Protein AF-A0A368UY51-F1 (afdb_monomer_lite)

Secondary structure (DSSP, 8-state):
----HHHHHHHHHHHHHHHHHHHHHH-TTS-HHHHHHHHHHHHHHH-HHHHHHHHH-TTTHHHHHHHHHH--B-HHHHHHHHHHHHHHHHHHHHTT--HHHHHHHHHHHHHHHHHHHHS-B-

Sequence (122 aa):
MGAQPGKTGFRILAYMSVGLAAAGVVLPLLPTTPFVILAAFFASKSSPAFARWLEEHPIFGPAIEEWRARRAIPRKAKLLAFAMMGLSWSMLVWLGSPVLVLAVSGLFLLGVAGYMLSRPSY

pLDDT: mean 86.95, std 9.66, range [44.06, 96.69]

Radius of gyration: 18.52 Å; chains: 1; bounding box: 47×33×44 Å

Organism: Marinobacter nauticus (NCBI:txid2743)

InterPro domains:
  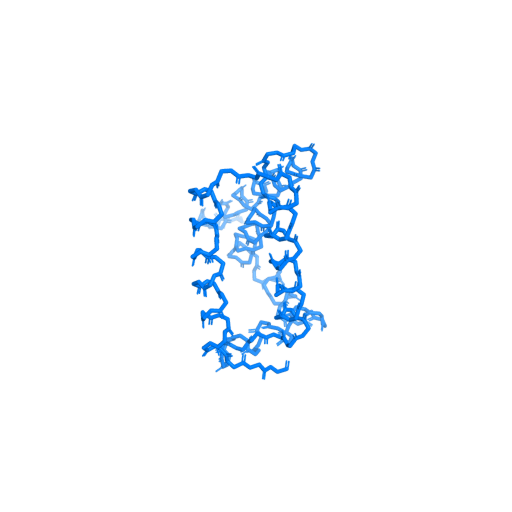IPR007401 Protein of unknown function DUF454 [PF04304] (10-120)
  IPR007401 Protein of unknown function DUF454 [PIRSF016789] (11-121)
  IPR007401 Protein of unknown function DUF454 [PTHR35813] (8-120)

Foldseek 3Di:
DDDPPVLVVLQVLLVVLVVLLVVCVVDVPRDNVVSPVSSLVSCVSNDVVSVVCQCPPPVRVVVVVCCVPFVADEPVRLVVLVVVLCVVLVVCVVVVHDPVVSVVSVVVSVVVNVVNVVGHYD

Structure (mmCIF, N/CA/C/O backbone):
data_AF-A0A368UY51-F1
#
_entry.id   AF-A0A368UY51-F1
#
loop_
_atom_site.group_PDB
_atom_site.id
_atom_site.type_symbol
_atom_site.label_atom_id
_atom_site.label_alt_id
_atom_site.label_comp_id
_atom_site.label_asym_id
_atom_site.label_entity_id
_atom_site.label_seq_id
_atom_site.pdbx_PDB_ins_code
_atom_site.Cartn_x
_atom_site.Cartn_y
_atom_site.Cartn_z
_atom_site.occupancy
_atom_site.B_iso_or_equiv
_atom_site.auth_seq_id
_atom_site.auth_comp_id
_atom_site.auth_asym_id
_atom_site.auth_atom_id
_atom_site.pdbx_PDB_model_num
ATOM 1 N N . MET A 1 1 ? -32.580 16.049 19.769 1.00 44.06 1 MET A N 1
ATOM 2 C CA . MET A 1 1 ? -31.519 15.075 19.414 1.00 44.06 1 MET A CA 1
ATOM 3 C C . MET A 1 1 ? -30.408 15.807 18.669 1.00 44.06 1 MET A C 1
ATOM 5 O O . MET A 1 1 ? -30.454 15.917 17.452 1.00 44.06 1 MET A O 1
ATOM 9 N N . GLY A 1 2 ? -29.462 16.403 19.399 1.00 44.31 2 GLY A N 1
ATOM 10 C CA . GLY A 1 2 ? -28.371 17.181 18.806 1.00 44.31 2 GLY A CA 1
ATOM 11 C C . GLY A 1 2 ? -27.282 16.262 18.260 1.00 44.31 2 GLY A C 1
ATOM 12 O O . GLY A 1 2 ? -26.562 15.630 19.031 1.00 44.31 2 GLY A O 1
ATOM 13 N N . ALA A 1 3 ? -27.168 16.159 16.937 1.00 49.72 3 ALA A N 1
ATOM 14 C CA . ALA A 1 3 ? -26.018 15.519 16.315 1.00 49.72 3 ALA A CA 1
ATOM 15 C C . ALA A 1 3 ? -24.767 16.355 16.628 1.00 49.72 3 ALA A C 1
ATOM 17 O O . ALA A 1 3 ? -24.697 17.526 16.265 1.00 49.72 3 ALA A O 1
ATOM 18 N N . GLN A 1 4 ? -23.789 15.768 17.323 1.00 59.91 4 GLN A N 1
ATOM 19 C CA . GLN A 1 4 ? -22.504 16.426 17.572 1.00 59.91 4 GLN A CA 1
ATOM 20 C C . GLN A 1 4 ? -21.847 16.764 16.215 1.00 59.91 4 GLN A C 1
ATOM 22 O O . GLN A 1 4 ? -21.596 15.838 15.435 1.00 59.91 4 GLN A O 1
ATOM 27 N N . PRO A 1 5 ? -21.548 18.044 15.917 1.00 55.47 5 PRO A N 1
ATOM 28 C CA . PRO A 1 5 ? -21.170 18.509 14.576 1.00 55.47 5 PRO A CA 1
ATOM 29 C C . PRO A 1 5 ? -19.921 17.814 14.007 1.00 55.47 5 PRO A C 1
ATOM 31 O O . PRO A 1 5 ? -19.818 17.620 12.796 1.00 55.47 5 PRO A O 1
ATOM 34 N N . GLY A 1 6 ? -19.022 17.326 14.871 1.00 60.59 6 GLY A N 1
ATOM 35 C CA . GLY A 1 6 ? -17.839 16.564 14.461 1.00 60.59 6 GLY A CA 1
ATOM 36 C C . GLY A 1 6 ? -18.140 15.204 13.814 1.00 60.59 6 GLY A C 1
ATOM 37 O O . GLY A 1 6 ? -17.369 14.747 12.977 1.00 60.59 6 GLY A O 1
ATOM 38 N N . LYS A 1 7 ? -19.267 14.553 14.138 1.00 65.50 7 LYS A N 1
ATOM 39 C CA . LYS A 1 7 ? -19.612 13.228 13.581 1.00 65.50 7 LYS A CA 1
ATOM 40 C C . LYS A 1 7 ? -20.231 13.326 12.188 1.00 65.50 7 LYS A C 1
ATOM 42 O O . LYS A 1 7 ? -20.060 12.414 11.383 1.00 65.50 7 LYS A O 1
ATOM 47 N N . THR A 1 8 ? -20.918 14.427 11.886 1.00 73.38 8 THR A N 1
ATOM 48 C CA . THR A 1 8 ? -21.576 14.647 10.588 1.00 73.38 8 THR A CA 1
ATOM 49 C C . THR A 1 8 ? -20.558 14.878 9.471 1.00 73.38 8 THR A C 1
ATOM 51 O O . THR A 1 8 ? -20.700 14.291 8.400 1.00 73.38 8 THR A O 1
ATOM 54 N N . GLY A 1 9 ? -19.488 15.640 9.734 1.00 81.00 9 GLY A N 1
ATOM 55 C CA . GLY A 1 9 ? -18.432 15.904 8.746 1.00 81.00 9 GLY A CA 1
ATOM 56 C C . GLY A 1 9 ? -17.753 14.628 8.237 1.00 81.00 9 GLY A C 1
ATOM 57 O O . GLY A 1 9 ? -17.604 14.438 7.032 1.00 81.00 9 GLY A O 1
ATOM 58 N N . PHE A 1 10 ? -17.440 13.692 9.138 1.00 83.00 10 PHE A N 1
ATOM 59 C CA . PHE A 1 10 ? -16.867 12.399 8.755 1.00 83.00 10 PHE A CA 1
ATOM 60 C C . PHE A 1 10 ? -17.821 11.537 7.917 1.00 83.00 10 PHE A C 1
ATOM 62 O O . PHE A 1 10 ? -17.357 10.800 7.054 1.00 83.00 10 PHE A O 1
ATOM 69 N N . ARG A 1 11 ? -19.145 11.639 8.104 1.00 82.81 11 ARG A N 1
ATOM 70 C CA . ARG A 1 11 ? -20.114 10.899 7.270 1.00 82.81 11 ARG A CA 1
ATOM 71 C C . ARG A 1 11 ? -20.117 11.420 5.842 1.00 82.81 11 ARG A C 1
ATOM 73 O O . ARG A 1 11 ? -20.053 10.624 4.914 1.00 82.81 11 ARG A O 1
ATOM 80 N N . ILE A 1 12 ? -20.147 12.742 5.674 1.00 85.88 12 ILE A N 1
ATOM 81 C CA . ILE A 1 12 ? -20.088 13.379 4.351 1.00 85.88 12 ILE A CA 1
ATOM 82 C C . ILE A 1 12 ? -18.804 12.957 3.639 1.00 85.88 12 ILE A C 1
ATOM 84 O O . ILE A 1 12 ? -18.845 12.511 2.497 1.00 85.88 12 ILE A O 1
ATOM 88 N N . LEU A 1 13 ? -17.671 13.021 4.337 1.00 87.31 13 LEU A N 1
ATOM 89 C CA . LEU A 1 13 ? -16.380 12.682 3.756 1.00 87.31 13 LEU A CA 1
ATOM 90 C C . LEU A 1 13 ? -16.246 11.182 3.439 1.00 87.31 13 LEU A C 1
ATOM 92 O O . LEU A 1 13 ? -15.639 10.822 2.430 1.00 87.31 13 LEU A O 1
ATOM 96 N N . ALA A 1 14 ? -16.870 10.312 4.241 1.00 87.56 14 ALA A N 1
ATOM 97 C CA . ALA A 1 14 ? -16.987 8.890 3.934 1.00 87.56 14 ALA A CA 1
ATOM 98 C C . ALA A 1 14 ? -17.784 8.667 2.642 1.00 87.56 14 ALA A C 1
ATOM 100 O O . ALA A 1 14 ? -17.279 8.009 1.739 1.00 87.56 14 ALA A O 1
ATOM 101 N N . TYR A 1 15 ? -18.973 9.264 2.504 1.00 88.38 15 TYR A N 1
ATOM 102 C CA . TYR A 1 15 ? -19.790 9.125 1.292 1.00 88.38 15 TYR A CA 1
ATOM 103 C C . TYR A 1 15 ? -19.116 9.712 0.048 1.00 88.38 15 TYR A C 1
ATOM 105 O O . TYR A 1 15 ? -19.149 9.084 -1.005 1.00 88.38 15 TYR A O 1
ATOM 113 N N . MET A 1 16 ? -18.445 10.860 0.171 1.00 89.31 16 MET A N 1
ATOM 114 C CA . MET A 1 16 ? -17.639 11.436 -0.913 1.00 89.31 16 MET A CA 1
ATOM 115 C C . MET A 1 16 ? -16.532 10.472 -1.353 1.00 89.31 16 MET A C 1
ATOM 117 O O . MET A 1 16 ? -16.360 10.226 -2.544 1.00 89.31 16 MET A O 1
ATOM 121 N N . SER A 1 17 ? -15.819 9.876 -0.393 1.00 87.44 17 SER A N 1
ATOM 122 C CA . SER A 1 17 ? -14.762 8.897 -0.675 1.00 87.44 17 SER A CA 1
ATOM 123 C C . SER A 1 17 ? -15.319 7.622 -1.320 1.00 87.44 17 SER A C 1
ATOM 125 O O . SER A 1 17 ? -14.703 7.092 -2.238 1.00 87.44 17 SER A O 1
ATOM 127 N N . VAL A 1 18 ? -16.502 7.153 -0.903 1.00 87.69 18 VAL A N 1
ATOM 128 C CA . VAL A 1 18 ? -17.204 6.031 -1.555 1.00 87.69 18 VAL A CA 1
ATOM 129 C C . VAL A 1 18 ? -17.587 6.385 -2.990 1.00 87.69 18 VAL A C 1
ATOM 131 O O . VAL A 1 18 ? -17.375 5.574 -3.886 1.00 87.69 18 VAL A O 1
ATOM 134 N N . GLY A 1 19 ? -18.105 7.593 -3.229 1.00 88.75 19 GLY A N 1
ATOM 135 C CA . GLY A 1 19 ? -18.430 8.072 -4.573 1.00 88.75 19 GLY A CA 1
ATOM 136 C C . GLY A 1 19 ? -17.203 8.105 -5.486 1.00 88.75 19 GLY A C 1
ATOM 137 O O . GLY A 1 19 ? -17.260 7.615 -6.610 1.00 88.75 19 GLY A O 1
ATOM 138 N N . LEU A 1 20 ? -16.069 8.596 -4.979 1.00 86.94 20 LEU A N 1
ATOM 139 C CA . LEU A 1 20 ? -14.781 8.578 -5.684 1.00 86.94 20 LEU A CA 1
ATOM 140 C C . LEU A 1 20 ? -14.279 7.153 -5.946 1.00 86.94 20 LEU A C 1
ATOM 142 O O . LEU A 1 20 ? -13.827 6.859 -7.048 1.00 86.94 20 LEU A O 1
ATOM 146 N N . ALA A 1 21 ? -14.390 6.252 -4.968 1.00 85.12 21 ALA A N 1
ATOM 147 C CA . ALA A 1 21 ? -14.038 4.847 -5.145 1.00 85.12 21 ALA A CA 1
ATOM 148 C C . ALA A 1 21 ? -14.888 4.188 -6.241 1.00 85.12 21 ALA A C 1
ATOM 150 O O . ALA A 1 21 ? -14.344 3.532 -7.124 1.00 85.12 21 ALA A O 1
ATOM 151 N N . ALA A 1 22 ? -16.206 4.401 -6.221 1.00 87.62 22 ALA A N 1
ATOM 152 C CA . ALA A 1 22 ? -17.115 3.891 -7.243 1.00 87.62 22 ALA A CA 1
ATOM 153 C C . ALA A 1 22 ? -16.791 4.471 -8.627 1.00 87.62 22 ALA A C 1
ATOM 155 O O . ALA A 1 22 ? -16.742 3.734 -9.609 1.00 87.62 22 ALA A O 1
ATOM 156 N N . ALA A 1 23 ? -16.488 5.770 -8.698 1.00 87.06 23 ALA A N 1
ATOM 157 C CA . ALA A 1 23 ? -16.039 6.412 -9.926 1.00 87.06 23 ALA A CA 1
ATOM 158 C C . ALA A 1 23 ? -14.735 5.784 -10.450 1.00 87.06 23 ALA A C 1
ATOM 160 O O . ALA A 1 23 ? -14.632 5.528 -11.645 1.00 87.06 23 ALA A O 1
ATOM 161 N N . GLY A 1 24 ? -13.776 5.459 -9.578 1.00 82.56 24 GLY A N 1
ATOM 162 C CA . GLY A 1 24 ? -12.521 4.803 -9.964 1.00 82.56 24 GLY A CA 1
ATOM 163 C C . GLY A 1 24 ? -12.657 3.374 -10.482 1.00 82.56 24 GLY A C 1
ATOM 164 O O . GLY A 1 24 ? -11.776 2.902 -11.189 1.00 82.56 24 GLY A O 1
ATOM 165 N N . VAL A 1 25 ? -13.772 2.689 -10.213 1.00 83.81 25 VAL A N 1
ATOM 166 C CA . VAL A 1 25 ? -14.065 1.403 -10.871 1.00 83.81 25 VAL A CA 1
ATOM 167 C C . VAL A 1 25 ? -14.325 1.601 -12.368 1.00 83.81 25 VAL A C 1
ATOM 169 O O . VAL A 1 25 ? -13.961 0.747 -13.172 1.00 83.81 25 VAL A O 1
ATOM 172 N N . VAL A 1 26 ? -14.948 2.721 -12.743 1.00 85.12 26 VAL A N 1
ATOM 173 C CA . VAL A 1 26 ? -15.333 3.027 -14.130 1.00 85.12 26 VAL A CA 1
ATOM 174 C C . VAL A 1 26 ? -14.250 3.837 -14.850 1.00 85.12 26 VAL A C 1
ATOM 176 O O . VAL A 1 26 ? -14.032 3.660 -16.046 1.00 85.12 26 VAL A O 1
ATOM 179 N N . LEU A 1 27 ? -13.562 4.730 -14.135 1.00 78.50 27 LEU A N 1
ATOM 180 C CA . LEU A 1 27 ? -12.535 5.613 -14.681 1.00 78.50 27 LEU A CA 1
ATOM 181 C C . LEU A 1 27 ? -11.155 4.936 -14.652 1.00 78.50 27 LEU A C 1
ATOM 183 O O . LEU A 1 27 ? -10.615 4.732 -13.567 1.00 78.50 27 LEU A O 1
ATOM 187 N N . PRO A 1 28 ? -10.503 4.706 -15.809 1.00 67.75 28 PRO A N 1
ATOM 188 C CA . PRO A 1 28 ? -9.217 4.002 -15.890 1.00 67.75 28 PRO A CA 1
ATOM 189 C C . PRO A 1 28 ? -8.034 4.754 -15.248 1.00 67.75 28 PRO A C 1
ATOM 191 O O . PRO A 1 28 ? -6.929 4.223 -15.194 1.00 67.75 28 PRO A O 1
ATOM 194 N N . LEU A 1 29 ? -8.246 5.983 -14.763 1.00 73.31 29 LEU A N 1
ATOM 195 C CA . LEU A 1 29 ? -7.205 6.834 -14.183 1.00 73.31 29 LEU A CA 1
ATOM 196 C C . LEU A 1 29 ? -7.290 6.959 -12.654 1.00 73.31 29 LEU A C 1
ATOM 198 O O . LEU A 1 29 ? -6.308 7.334 -12.014 1.00 73.31 29 LEU A O 1
ATOM 202 N N . LEU A 1 30 ? -8.453 6.689 -12.054 1.00 76.81 30 LEU A N 1
ATOM 203 C CA . LEU A 1 30 ? -8.674 6.966 -10.636 1.00 76.81 30 LEU A CA 1
ATOM 204 C C . LEU A 1 30 ? -8.355 5.713 -9.800 1.00 76.81 30 LEU A C 1
ATOM 206 O O . LEU A 1 30 ? -9.004 4.684 -9.978 1.00 76.81 30 LEU A O 1
ATOM 210 N N . PRO A 1 31 ? -7.399 5.756 -8.856 1.00 76.31 31 PRO A N 1
ATOM 211 C CA . PRO A 1 31 ? -7.062 4.575 -8.070 1.00 76.31 31 PRO A CA 1
ATOM 212 C C . PRO A 1 31 ? -8.162 4.275 -7.038 1.00 76.31 31 PRO A C 1
ATOM 214 O O . PRO A 1 31 ? -8.310 5.000 -6.061 1.00 76.31 31 PRO A O 1
ATOM 217 N N . THR A 1 32 ? -8.913 3.183 -7.201 1.00 87.12 32 THR A N 1
ATOM 218 C CA . THR A 1 32 ? -10.033 2.819 -6.304 1.00 87.12 32 THR A CA 1
ATOM 219 C C . THR A 1 32 ? -9.589 2.498 -4.875 1.00 87.12 32 THR A C 1
ATOM 221 O O . THR A 1 32 ? -10.212 2.936 -3.908 1.00 87.12 32 THR A O 1
ATOM 224 N N . THR A 1 33 ? -8.484 1.765 -4.718 1.00 88.81 33 THR A N 1
ATOM 225 C CA . THR A 1 33 ? -7.979 1.287 -3.420 1.00 88.81 33 THR A CA 1
ATOM 226 C C . THR A 1 33 ? -7.780 2.394 -2.372 1.00 88.81 33 THR A C 1
ATOM 228 O O . THR A 1 33 ? -8.320 2.251 -1.272 1.00 88.81 33 THR A O 1
ATOM 231 N N . PRO A 1 34 ? -7.063 3.507 -2.647 1.00 87.31 34 PRO A N 1
ATOM 232 C CA . PRO A 1 34 ? -6.899 4.575 -1.662 1.00 87.31 34 PRO A CA 1
ATOM 233 C C . PRO A 1 34 ? -8.228 5.224 -1.257 1.00 87.31 34 PRO A C 1
ATOM 235 O O . PRO A 1 34 ? -8.409 5.510 -0.075 1.00 87.31 34 PRO A O 1
ATOM 238 N N . PHE A 1 35 ? -9.186 5.400 -2.176 1.00 88.69 35 PHE A N 1
ATOM 239 C CA . PHE A 1 35 ? -10.493 5.975 -1.836 1.00 88.69 35 PHE A CA 1
ATOM 240 C C . PHE A 1 35 ? -11.343 5.037 -0.979 1.00 88.69 35 PHE A C 1
ATOM 242 O O . PHE A 1 35 ? -12.004 5.501 -0.053 1.00 88.69 35 PHE A O 1
ATOM 249 N N . VAL A 1 36 ? -11.279 3.723 -1.216 1.00 87.38 36 VAL A N 1
ATOM 250 C CA . VAL A 1 36 ? -11.942 2.728 -0.356 1.00 87.38 36 VAL A CA 1
ATOM 251 C C . VAL A 1 36 ? -11.359 2.751 1.058 1.00 87.38 36 VAL A C 1
ATOM 253 O O . VAL A 1 36 ? -12.111 2.775 2.032 1.00 87.38 36 VAL A O 1
ATOM 256 N N . ILE A 1 37 ? -10.028 2.795 1.194 1.00 89.50 37 ILE A N 1
ATOM 257 C CA . ILE A 1 37 ? -9.364 2.884 2.506 1.00 89.50 37 ILE A CA 1
ATOM 258 C C . ILE A 1 37 ? -9.773 4.175 3.223 1.00 89.50 37 ILE A C 1
ATOM 260 O O . ILE A 1 37 ? -10.082 4.162 4.416 1.00 89.50 37 ILE A O 1
ATOM 264 N N . LEU A 1 38 ? -9.819 5.288 2.492 1.00 87.56 38 LEU A N 1
ATOM 265 C CA . LEU A 1 38 ? -10.203 6.587 3.027 1.00 87.56 38 LEU A CA 1
ATOM 266 C C . LEU A 1 38 ? -11.679 6.615 3.463 1.00 87.56 38 LEU A C 1
ATOM 268 O O . LEU A 1 38 ? -12.001 7.101 4.549 1.00 87.56 38 LEU A O 1
ATOM 272 N N . ALA A 1 39 ? -12.566 6.016 2.668 1.00 87.88 39 ALA A N 1
ATOM 273 C CA . ALA A 1 39 ? -13.965 5.815 3.019 1.00 87.88 39 ALA A CA 1
ATOM 274 C C . ALA A 1 39 ? -14.109 4.999 4.308 1.00 87.88 39 ALA A C 1
ATOM 276 O O . ALA A 1 39 ? -14.820 5.421 5.218 1.00 87.88 39 ALA A O 1
ATOM 277 N N . ALA A 1 40 ? -13.393 3.877 4.427 1.00 86.50 40 ALA A N 1
ATOM 278 C CA . ALA A 1 40 ? -13.396 3.048 5.631 1.00 86.50 40 ALA A CA 1
ATOM 279 C C . ALA A 1 40 ? -12.870 3.813 6.863 1.00 86.50 40 ALA A C 1
ATOM 281 O O . ALA A 1 40 ? -13.426 3.702 7.960 1.00 86.50 40 ALA A O 1
ATOM 282 N N . PHE A 1 41 ? -11.849 4.657 6.690 1.00 88.06 41 PHE A N 1
ATOM 283 C CA . PHE A 1 41 ? -11.321 5.510 7.755 1.00 88.06 41 PHE A CA 1
ATOM 284 C C . PHE A 1 41 ? -12.353 6.538 8.244 1.00 88.06 41 PHE A C 1
ATOM 286 O O . PHE A 1 41 ? -12.606 6.649 9.444 1.00 88.06 41 PHE A O 1
ATOM 293 N N . PHE A 1 42 ? -13.011 7.264 7.342 1.00 88.81 42 PHE A N 1
ATOM 294 C CA . PHE A 1 42 ? -14.023 8.247 7.740 1.00 88.81 42 PHE A CA 1
ATOM 295 C C . PHE A 1 42 ? -15.317 7.598 8.255 1.00 88.81 42 PHE A C 1
ATOM 297 O O . PHE A 1 42 ? -15.938 8.097 9.202 1.00 88.81 42 PHE A O 1
ATOM 304 N N . ALA A 1 43 ? -15.699 6.443 7.707 1.00 86.56 43 ALA A N 1
ATOM 305 C CA . ALA A 1 43 ? -16.828 5.655 8.193 1.00 86.56 43 ALA A CA 1
ATOM 306 C C . ALA A 1 43 ? -16.583 5.134 9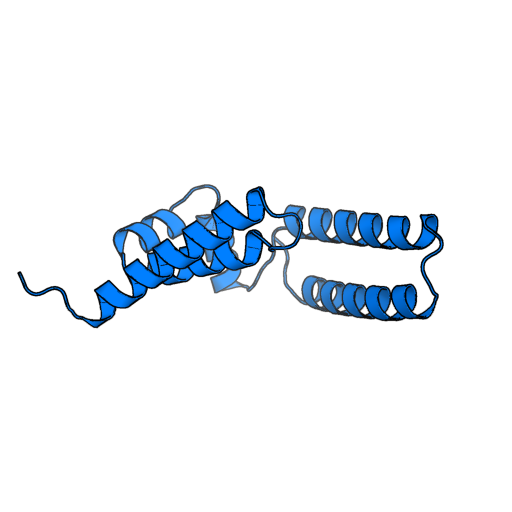.619 1.00 86.56 43 ALA A C 1
ATOM 308 O O . ALA A 1 43 ? -17.456 5.266 10.477 1.00 86.56 43 ALA A O 1
ATOM 309 N N . SER A 1 44 ? -15.380 4.629 9.915 1.00 86.31 44 SER A N 1
ATOM 310 C CA . SER A 1 44 ? -15.033 4.159 11.265 1.00 86.31 44 SER A CA 1
ATOM 311 C C . SER A 1 44 ? -15.008 5.294 12.298 1.00 86.31 44 SER A C 1
ATOM 313 O O . SER A 1 44 ? -15.471 5.103 13.421 1.00 86.31 44 SER A O 1
ATOM 315 N N . LYS A 1 45 ? -14.575 6.509 11.924 1.00 84.88 45 LYS A N 1
ATOM 316 C CA . LY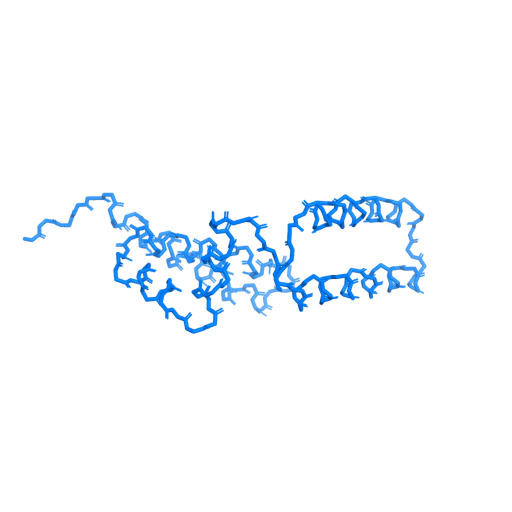S A 1 45 ? -14.635 7.690 12.812 1.00 84.88 45 LYS A CA 1
ATOM 317 C C . LYS A 1 45 ? -16.051 8.207 13.070 1.00 84.88 45 LYS A C 1
ATOM 319 O O . LYS A 1 45 ? -16.326 8.722 14.152 1.00 84.88 45 LYS A O 1
ATOM 324 N N . SER A 1 46 ? -16.943 8.113 12.086 1.00 84.81 46 SER A N 1
ATOM 325 C CA . SER A 1 46 ? -18.326 8.587 12.230 1.00 84.81 46 SER A CA 1
ATOM 326 C C . SER A 1 46 ? -19.258 7.580 12.905 1.00 84.81 46 SER A C 1
ATOM 328 O O . SER A 1 46 ? -20.229 7.997 13.543 1.00 84.81 46 SER A O 1
ATOM 330 N N . SER A 1 47 ? -18.977 6.277 12.791 1.00 84.69 47 SER A N 1
ATOM 331 C CA . SER A 1 47 ? -19.818 5.195 13.307 1.00 84.69 47 SER A CA 1
ATOM 332 C C . SER A 1 47 ? -19.014 4.187 14.144 1.00 84.69 47 SER A C 1
ATOM 334 O O . SER A 1 47 ? -18.375 3.289 13.590 1.00 84.69 47 SER A O 1
ATOM 336 N N . PRO A 1 48 ? -19.115 4.252 15.487 1.00 82.81 48 PRO A N 1
ATOM 337 C CA . PRO A 1 48 ? -18.498 3.264 16.375 1.00 82.81 48 PRO A CA 1
ATOM 338 C C . PRO A 1 48 ? -19.009 1.832 16.155 1.00 82.81 48 PRO A C 1
ATOM 340 O O . PRO A 1 48 ? -18.298 0.870 16.423 1.00 82.81 48 PRO A O 1
ATOM 343 N N . ALA A 1 49 ? -20.246 1.667 15.671 1.00 84.69 49 ALA A N 1
ATOM 344 C CA . ALA A 1 49 ? -20.791 0.353 15.334 1.00 84.69 49 ALA A CA 1
ATOM 345 C C . ALA A 1 49 ? -20.106 -0.247 14.097 1.00 84.69 49 ALA A C 1
ATOM 347 O O . ALA A 1 49 ? -19.764 -1.422 14.107 1.00 84.69 49 ALA A O 1
ATOM 348 N N . PHE A 1 50 ? -19.847 0.570 13.068 1.00 84.88 50 PHE A N 1
ATOM 349 C CA . PHE A 1 50 ? -19.139 0.123 11.866 1.00 84.88 50 PHE A CA 1
ATOM 350 C C . PHE A 1 50 ? -17.675 -0.212 12.159 1.00 84.88 50 PHE A C 1
ATOM 352 O O . PHE A 1 50 ? -17.169 -1.215 11.670 1.00 84.88 50 PHE A O 1
ATOM 359 N N . ALA A 1 51 ? -17.011 0.599 12.990 1.00 86.75 51 ALA A N 1
ATOM 360 C CA . ALA A 1 51 ? -15.648 0.319 13.429 1.00 86.75 51 ALA A CA 1
ATOM 361 C C . ALA A 1 51 ? -15.549 -1.045 14.135 1.00 86.75 51 ALA A C 1
ATOM 363 O O . ALA A 1 51 ? -14.708 -1.854 13.758 1.00 86.75 51 ALA A O 1
ATOM 364 N N . ARG A 1 52 ? -16.455 -1.327 15.085 1.00 87.75 52 ARG A N 1
ATOM 365 C CA . ARG A 1 52 ? -16.517 -2.629 15.772 1.00 87.75 52 ARG A CA 1
ATOM 366 C C . ARG A 1 52 ? -16.813 -3.779 14.818 1.00 87.75 52 ARG A C 1
ATOM 368 O O . ARG A 1 52 ? -16.103 -4.771 14.838 1.00 87.75 52 ARG A O 1
ATOM 375 N N . TRP A 1 53 ? -17.787 -3.613 13.924 1.00 90.31 53 TRP A N 1
ATOM 376 C CA . TRP A 1 53 ? -18.091 -4.626 12.913 1.00 90.31 53 TRP A CA 1
ATOM 377 C C . TRP A 1 53 ? -16.883 -4.947 12.022 1.00 90.31 53 TRP A C 1
ATOM 379 O O . TRP A 1 53 ? -16.650 -6.109 11.710 1.00 90.31 53 TRP A O 1
ATOM 389 N N . LEU A 1 54 ? -16.093 -3.940 11.631 1.00 87.69 54 LEU A N 1
ATOM 390 C CA . LEU A 1 54 ? -14.896 -4.139 10.812 1.00 87.69 54 LEU A CA 1
ATOM 391 C C . LEU A 1 54 ? -13.791 -4.884 11.579 1.00 87.69 54 LEU A C 1
ATOM 393 O O . LEU A 1 54 ? -13.116 -5.733 11.000 1.00 87.69 54 LEU A O 1
ATOM 397 N N . GLU A 1 55 ? -13.623 -4.570 12.865 1.00 88.44 55 GLU A N 1
ATOM 398 C CA . GLU A 1 55 ? -12.679 -5.243 13.766 1.00 88.44 55 GLU A CA 1
ATOM 399 C C . GLU A 1 55 ? -13.099 -6.688 14.085 1.00 88.44 55 GLU A C 1
ATOM 401 O O . GLU A 1 55 ? -12.241 -7.553 14.201 1.00 88.44 55 GLU A O 1
ATOM 406 N N . GLU A 1 56 ? -14.397 -6.977 14.162 1.00 90.94 56 GLU A N 1
ATOM 407 C CA . GLU A 1 56 ? -14.940 -8.323 14.413 1.00 90.94 56 GLU A CA 1
ATOM 408 C C . GLU A 1 56 ? -15.138 -9.141 13.121 1.00 90.94 56 GLU A C 1
ATOM 410 O O . GLU A 1 56 ? -15.481 -10.324 13.163 1.00 90.94 56 GLU A O 1
ATOM 415 N N . HIS A 1 57 ? -14.928 -8.536 11.947 1.00 91.31 57 HIS A N 1
ATOM 416 C CA . HIS A 1 57 ? -15.178 -9.191 10.667 1.00 91.31 57 HIS A CA 1
ATOM 417 C C . HIS A 1 57 ? -14.202 -10.360 10.441 1.00 91.31 57 HIS A C 1
ATOM 419 O O . HIS A 1 57 ? -12.992 -10.153 10.513 1.00 91.31 57 HIS A O 1
ATOM 425 N N . PRO A 1 58 ? -14.654 -11.557 10.021 1.00 86.50 58 PRO A N 1
ATOM 426 C CA . PRO A 1 58 ? -13.795 -12.745 9.911 1.00 86.50 58 PRO A CA 1
ATOM 427 C C . PRO A 1 58 ? -12.620 -12.588 8.931 1.00 86.50 58 PRO A C 1
ATOM 429 O O . PRO A 1 58 ? -11.587 -13.229 9.088 1.00 86.50 58 PRO A O 1
ATOM 432 N N . ILE A 1 59 ? -12.768 -11.732 7.914 1.00 85.12 59 ILE A N 1
ATOM 433 C CA . ILE A 1 59 ? -11.713 -11.453 6.922 1.00 85.12 59 ILE A CA 1
ATOM 434 C C . ILE A 1 59 ? -10.809 -10.284 7.344 1.00 85.12 59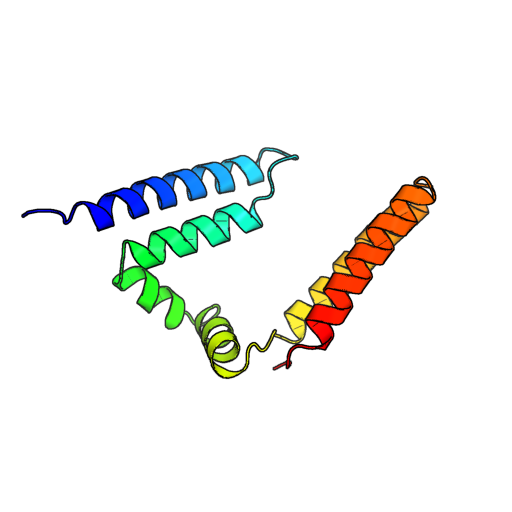 ILE A C 1
ATOM 436 O O . ILE A 1 59 ? -9.598 -10.341 7.141 1.00 85.12 59 ILE A O 1
ATOM 440 N N . PHE A 1 60 ? -11.380 -9.206 7.894 1.00 86.06 60 PHE A N 1
ATOM 441 C CA . PHE A 1 60 ? -10.639 -7.965 8.153 1.00 86.06 60 PHE A CA 1
ATOM 442 C C . PHE A 1 60 ? -10.097 -7.906 9.579 1.00 86.06 60 PHE A C 1
ATOM 444 O O . PHE A 1 60 ? -8.978 -7.441 9.772 1.00 86.06 60 PHE A O 1
ATOM 451 N N . GLY A 1 61 ? -10.844 -8.428 10.549 1.00 88.06 61 GLY A N 1
ATOM 452 C CA . GLY A 1 61 ? -10.504 -8.450 11.966 1.00 88.06 61 GLY A CA 1
ATOM 453 C C . GLY A 1 61 ? -9.129 -9.045 12.250 1.00 88.06 61 GLY A C 1
ATOM 454 O O . GLY A 1 61 ? -8.274 -8.313 12.749 1.00 88.06 61 GLY A O 1
ATOM 455 N N . PRO A 1 62 ? -8.838 -10.291 11.821 1.00 89.31 62 PRO A N 1
ATOM 456 C CA . PRO A 1 62 ? -7.521 -10.895 12.034 1.00 89.31 62 PRO A CA 1
ATOM 457 C C . PRO A 1 62 ? -6.374 -10.078 11.421 1.00 89.31 62 PRO A C 1
ATOM 459 O O . PRO A 1 62 ? -5.298 -9.952 12.001 1.00 89.31 62 PRO A O 1
ATOM 462 N N . ALA A 1 63 ? -6.598 -9.468 10.251 1.00 87.25 63 ALA A N 1
ATOM 463 C CA . ALA A 1 63 ? -5.604 -8.616 9.604 1.00 87.25 63 ALA A CA 1
ATOM 464 C C . ALA A 1 63 ? -5.392 -7.285 10.346 1.00 87.25 63 ALA A C 1
ATOM 466 O O . ALA A 1 63 ? -4.260 -6.810 10.436 1.00 87.25 63 ALA A O 1
ATOM 467 N N . ILE A 1 64 ? -6.457 -6.688 10.885 1.00 87.75 64 ILE A N 1
ATOM 468 C CA . ILE A 1 64 ? -6.403 -5.451 11.674 1.00 87.75 64 ILE A CA 1
ATOM 469 C C . ILE A 1 64 ? -5.711 -5.699 13.017 1.00 87.75 64 ILE A C 1
ATOM 471 O O . ILE A 1 64 ? -4.878 -4.889 13.431 1.00 87.75 64 ILE A O 1
ATOM 475 N N . GLU A 1 65 ? -6.023 -6.811 13.679 1.00 90.12 65 GLU A N 1
ATOM 476 C CA . GLU A 1 65 ? -5.441 -7.198 14.963 1.00 90.12 65 GLU A CA 1
ATOM 477 C C . GLU A 1 65 ? -3.934 -7.445 14.845 1.00 90.12 65 GLU A C 1
ATOM 479 O O . GLU A 1 65 ? -3.147 -6.794 15.535 1.00 90.12 65 GLU A O 1
ATOM 484 N N . GLU A 1 66 ? -3.504 -8.289 13.904 1.00 89.56 66 GLU A N 1
ATOM 485 C CA . GLU A 1 66 ? -2.079 -8.569 13.672 1.00 89.56 66 GLU A CA 1
ATOM 486 C C . GLU A 1 66 ? -1.303 -7.322 13.219 1.00 89.56 66 GLU A C 1
ATOM 488 O O . GLU A 1 66 ? -0.134 -7.119 13.581 1.00 89.56 66 GLU A O 1
ATOM 493 N N . TRP A 1 67 ? -1.955 -6.421 12.478 1.00 87.69 67 TRP A N 1
ATOM 494 C CA . TRP A 1 67 ? -1.366 -5.128 12.147 1.00 87.69 67 TRP A CA 1
ATOM 495 C C . TRP A 1 67 ? -1.186 -4.239 13.384 1.00 87.69 67 TRP A C 1
ATOM 497 O O . TRP A 1 67 ? -0.131 -3.620 13.531 1.00 87.69 67 TRP A O 1
ATOM 507 N N . ARG A 1 68 ? -2.161 -4.173 14.299 1.00 88.62 68 ARG A N 1
ATOM 508 C CA . ARG A 1 68 ? -2.032 -3.397 15.548 1.00 88.62 68 ARG A CA 1
ATOM 509 C C . ARG A 1 68 ? -0.991 -3.993 16.494 1.00 88.62 68 ARG A C 1
ATOM 511 O O . ARG A 1 68 ? -0.218 -3.235 17.071 1.00 88.62 68 ARG A O 1
ATOM 518 N N . ALA A 1 69 ? -0.952 -5.316 16.625 1.00 90.56 69 ALA A N 1
ATOM 519 C CA . ALA A 1 69 ? -0.066 -6.004 17.558 1.00 90.56 69 ALA A CA 1
ATOM 520 C C . ALA A 1 69 ? 1.396 -6.001 17.093 1.00 90.56 69 ALA A C 1
ATOM 522 O O . ALA A 1 69 ? 2.304 -5.726 17.874 1.00 90.56 69 ALA A O 1
ATOM 523 N N . ARG A 1 70 ? 1.639 -6.323 15.816 1.00 88.50 70 ARG A N 1
ATOM 524 C CA . ARG A 1 70 ? 2.989 -6.612 15.302 1.00 88.50 70 ARG A CA 1
ATOM 525 C C . ARG A 1 70 ? 3.342 -5.863 14.021 1.00 88.50 70 ARG A C 1
ATOM 527 O O . ARG A 1 70 ? 4.443 -6.034 13.500 1.00 88.50 70 ARG A O 1
ATOM 534 N N . ARG A 1 71 ? 2.430 -5.043 13.484 1.00 88.25 71 ARG A N 1
ATOM 535 C CA . ARG A 1 71 ? 2.518 -4.495 12.115 1.00 88.25 71 ARG A CA 1
ATOM 536 C C . ARG A 1 71 ? 2.807 -5.590 11.089 1.00 88.25 71 ARG A C 1
ATOM 538 O O . ARG A 1 71 ? 3.594 -5.389 10.161 1.00 88.25 71 ARG A O 1
ATOM 545 N N . ALA A 1 72 ? 2.198 -6.758 11.298 1.00 88.56 72 ALA A N 1
ATOM 546 C CA . ALA A 1 72 ? 2.407 -7.918 10.456 1.00 88.56 72 ALA A CA 1
ATOM 547 C C . ALA A 1 72 ? 1.565 -7.823 9.180 1.00 88.56 72 ALA A C 1
ATOM 549 O O . ALA A 1 72 ? 0.432 -7.346 9.193 1.00 88.56 72 ALA A O 1
ATOM 550 N N . ILE A 1 73 ? 2.133 -8.280 8.066 1.00 88.25 73 ILE A N 1
ATOM 551 C CA . ILE A 1 73 ? 1.452 -8.333 6.769 1.00 88.25 73 ILE A CA 1
ATOM 552 C C . ILE A 1 73 ? 1.237 -9.811 6.412 1.00 88.25 73 ILE A C 1
ATOM 554 O O . ILE A 1 73 ? 2.213 -10.569 6.448 1.00 88.25 73 ILE A O 1
ATOM 558 N N . PRO A 1 74 ? 0.017 -10.233 6.024 1.00 89.56 74 PRO A N 1
ATOM 559 C CA . PRO A 1 74 ? -0.265 -11.624 5.676 1.00 89.56 74 PRO A CA 1
ATOM 560 C C . PRO A 1 74 ? 0.670 -12.147 4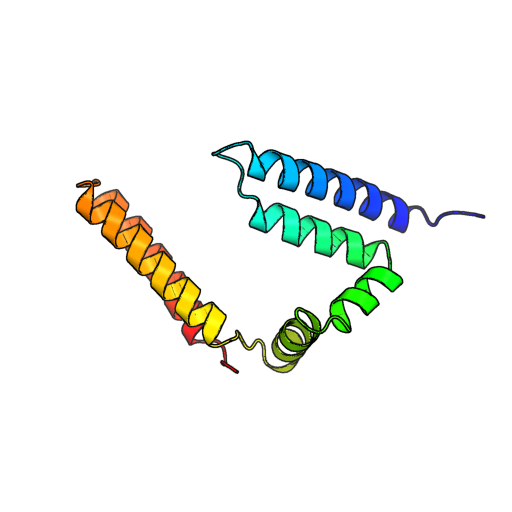.582 1.00 89.56 74 PRO A C 1
ATOM 562 O O . PRO A 1 74 ? 0.875 -11.476 3.563 1.00 89.56 74 PRO A O 1
ATOM 565 N 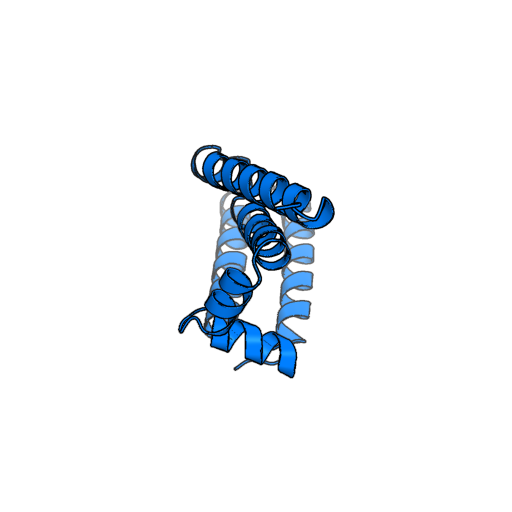N . ARG A 1 75 ? 1.187 -13.375 4.728 1.00 88.69 75 ARG A N 1
ATOM 566 C CA . ARG A 1 75 ? 2.087 -13.988 3.721 1.00 88.69 75 ARG A CA 1
ATOM 567 C C . ARG A 1 75 ? 1.482 -14.004 2.319 1.00 88.69 75 ARG A C 1
ATOM 569 O O . ARG A 1 75 ? 2.160 -13.665 1.353 1.00 88.69 75 ARG A O 1
ATOM 576 N N . LYS A 1 76 ? 0.191 -14.339 2.217 1.00 88.56 76 LYS A N 1
ATOM 577 C CA . LYS A 1 76 ? -0.548 -14.349 0.944 1.00 88.56 76 LYS A CA 1
ATOM 578 C C . LYS A 1 76 ? -0.585 -12.963 0.295 1.00 88.56 76 LYS A C 1
ATOM 580 O O . LYS A 1 76 ? -0.391 -12.854 -0.910 1.00 88.56 76 LYS A O 1
ATOM 585 N N . ALA A 1 77 ? -0.770 -11.910 1.094 1.00 88.12 77 ALA A N 1
ATOM 586 C CA . ALA A 1 77 ? -0.773 -10.535 0.604 1.00 88.12 77 ALA A CA 1
ATOM 587 C C . ALA A 1 77 ? 0.622 -10.098 0.131 1.00 88.12 77 ALA A C 1
ATOM 589 O O . ALA A 1 77 ? 0.730 -9.470 -0.919 1.00 88.12 77 ALA A O 1
ATOM 590 N N . LYS A 1 78 ? 1.694 -10.478 0.845 1.00 90.88 78 LYS A N 1
ATOM 591 C CA . LYS A 1 78 ? 3.073 -10.224 0.387 1.00 90.88 78 LYS A CA 1
ATOM 592 C C . LYS A 1 78 ? 3.380 -10.938 -0.924 1.00 90.88 78 LYS A C 1
ATOM 594 O O . LYS A 1 78 ? 3.915 -10.316 -1.833 1.00 90.88 78 LYS A O 1
ATOM 599 N N . LEU A 1 79 ? 3.016 -12.217 -1.029 1.00 92.81 79 LEU A N 1
ATOM 600 C CA . LEU A 1 79 ? 3.233 -12.999 -2.243 1.00 92.81 79 LEU A CA 1
ATOM 601 C C . LEU A 1 79 ? 2.490 -12.388 -3.434 1.00 92.81 79 LEU A C 1
ATOM 603 O O . LEU A 1 79 ? 3.089 -12.202 -4.488 1.00 92.81 79 LEU A O 1
ATOM 607 N N . LEU A 1 80 ? 1.216 -12.023 -3.252 1.00 93.00 80 LEU A N 1
ATOM 608 C CA . LEU A 1 80 ? 0.430 -11.372 -4.297 1.00 93.00 80 LEU A CA 1
ATOM 609 C C . LEU A 1 80 ? 1.034 -10.020 -4.694 1.00 93.00 80 LEU A C 1
ATOM 611 O O . LEU A 1 80 ? 1.142 -9.734 -5.881 1.00 93.00 80 LEU A O 1
ATOM 615 N N . ALA A 1 81 ? 1.475 -9.213 -3.724 1.00 91.69 81 ALA A N 1
ATOM 616 C CA . ALA A 1 81 ? 2.135 -7.943 -4.004 1.00 91.69 81 ALA A CA 1
ATOM 617 C C . ALA A 1 81 ? 3.413 -8.144 -4.830 1.00 91.69 81 ALA A C 1
ATOM 619 O O . ALA A 1 81 ? 3.544 -7.532 -5.884 1.00 91.69 81 ALA A O 1
ATOM 620 N N . PHE A 1 82 ? 4.312 -9.045 -4.421 1.00 94.44 82 PHE A N 1
ATOM 621 C CA . PHE A 1 82 ? 5.539 -9.327 -5.172 1.00 94.44 82 PHE A CA 1
ATOM 622 C C . PHE A 1 82 ? 5.260 -9.889 -6.566 1.00 94.44 82 PHE A C 1
ATOM 624 O O . PHE A 1 82 ? 5.898 -9.461 -7.527 1.00 94.44 82 PHE A O 1
ATOM 631 N N . ALA A 1 83 ? 4.281 -10.786 -6.699 1.00 95.38 83 ALA A N 1
ATOM 632 C CA . ALA A 1 83 ? 3.877 -11.330 -7.991 1.00 95.38 83 ALA A CA 1
ATOM 633 C C . ALA A 1 83 ? 3.361 -10.230 -8.930 1.00 95.38 83 ALA A C 1
ATOM 635 O O . ALA A 1 83 ? 3.790 -10.151 -10.077 1.00 95.38 83 ALA A O 1
ATOM 636 N N . MET A 1 84 ? 2.489 -9.343 -8.443 1.00 93.19 84 MET A N 1
ATOM 637 C CA . MET A 1 84 ? 1.942 -8.240 -9.239 1.00 93.19 84 MET A CA 1
ATOM 638 C C . MET A 1 84 ? 2.996 -7.183 -9.582 1.00 93.19 84 MET A C 1
ATOM 640 O O . MET A 1 84 ? 3.001 -6.666 -10.696 1.00 93.19 84 MET A O 1
ATOM 644 N N . MET A 1 85 ? 3.912 -6.878 -8.660 1.00 94.00 85 MET A N 1
ATOM 645 C CA . MET A 1 85 ? 5.037 -5.974 -8.915 1.00 94.00 85 MET A CA 1
ATOM 646 C C . MET A 1 85 ? 5.968 -6.531 -9.990 1.00 94.00 85 MET A C 1
ATOM 648 O O . MET A 1 85 ? 6.308 -5.815 -10.931 1.00 94.00 85 MET A O 1
ATOM 652 N N . GLY A 1 86 ? 6.338 -7.809 -9.873 1.00 94.56 86 GLY A N 1
ATOM 653 C CA . GLY A 1 86 ? 7.157 -8.501 -10.864 1.00 94.56 86 GLY A CA 1
ATOM 654 C C . GLY A 1 86 ? 6.470 -8.555 -12.223 1.00 94.56 86 GLY A C 1
ATOM 655 O O . GLY A 1 86 ? 7.089 -8.220 -13.228 1.00 94.56 86 GLY A O 1
ATOM 656 N N . LEU A 1 87 ? 5.174 -8.881 -12.250 1.00 95.94 87 LEU A N 1
ATOM 657 C CA . LEU A 1 87 ? 4.375 -8.899 -13.473 1.00 95.94 87 LEU A CA 1
ATOM 658 C C . LEU A 1 87 ? 4.332 -7.517 -14.135 1.00 95.94 87 LEU A C 1
ATOM 660 O O . LEU A 1 87 ? 4.673 -7.398 -15.309 1.00 95.94 87 LEU A O 1
ATOM 664 N N . SER A 1 88 ? 3.988 -6.471 -13.382 1.00 92.81 88 SER A N 1
ATOM 665 C CA . SER A 1 88 ? 3.925 -5.096 -13.889 1.00 92.81 88 SER A CA 1
ATOM 666 C C . SER A 1 88 ? 5.267 -4.647 -14.471 1.00 92.81 88 SER A C 1
ATOM 668 O O . SER A 1 88 ? 5.334 -4.217 -15.622 1.00 92.81 88 SER A O 1
ATOM 670 N N . TRP A 1 89 ? 6.362 -4.837 -13.728 1.00 94.81 89 TRP A N 1
ATOM 671 C CA . TRP A 1 89 ? 7.697 -4.456 -14.192 1.00 94.81 89 TRP A CA 1
ATOM 672 C C . TRP A 1 89 ? 8.154 -5.283 -15.402 1.00 94.81 89 TRP A C 1
ATOM 674 O O . TRP A 1 89 ? 8.685 -4.725 -16.359 1.00 94.81 89 TRP A O 1
ATOM 684 N N . SER A 1 90 ? 7.874 -6.591 -15.423 1.00 93.81 90 SER A N 1
ATOM 685 C CA . SER A 1 90 ? 8.161 -7.443 -16.586 1.00 93.81 90 SER A CA 1
ATOM 686 C C . SER A 1 90 ? 7.405 -6.989 -17.836 1.00 93.81 90 SER A C 1
ATOM 688 O O . SER A 1 90 ? 7.957 -7.015 -18.934 1.00 93.81 90 SER A O 1
ATOM 690 N N . MET A 1 91 ? 6.177 -6.494 -17.670 1.00 94.88 91 MET A N 1
ATOM 691 C CA . MET A 1 91 ? 5.370 -5.970 -18.764 1.00 94.88 91 MET A CA 1
ATOM 692 C C . MET A 1 91 ? 5.953 -4.663 -19.315 1.00 94.88 91 MET A C 1
ATOM 694 O O . MET A 1 91 ? 6.048 -4.508 -20.529 1.00 94.88 91 MET A O 1
ATOM 698 N N . LEU A 1 92 ? 6.431 -3.761 -18.449 1.00 93.56 92 LEU A N 1
ATOM 699 C CA . LEU A 1 92 ? 7.154 -2.549 -18.865 1.00 93.56 92 LEU A CA 1
ATOM 700 C C . LEU A 1 92 ? 8.407 -2.874 -19.694 1.00 93.56 92 LEU A C 1
ATOM 702 O O . LEU A 1 92 ? 8.672 -2.193 -20.689 1.00 93.56 92 LEU A O 1
ATOM 706 N N . VAL A 1 93 ? 9.157 -3.908 -19.294 1.00 93.44 93 VAL A N 1
ATOM 707 C CA . VAL A 1 93 ? 10.335 -4.394 -20.031 1.00 93.44 93 VAL A CA 1
ATOM 708 C C . VAL A 1 93 ? 9.922 -4.975 -21.383 1.00 93.44 93 VAL A C 1
ATOM 710 O O . VAL A 1 93 ? 10.524 -4.632 -22.397 1.00 93.44 93 VAL A O 1
ATOM 713 N N . TRP A 1 94 ? 8.875 -5.804 -21.419 1.00 95.81 94 TRP A N 1
ATOM 714 C CA . TRP A 1 94 ? 8.385 -6.433 -22.649 1.00 95.81 94 TRP A CA 1
ATOM 715 C C . TRP A 1 94 ? 7.877 -5.412 -23.679 1.00 95.81 94 TRP A C 1
ATOM 717 O O . TRP A 1 94 ? 8.101 -5.583 -24.873 1.00 95.81 94 TRP A O 1
ATOM 727 N N . LEU A 1 95 ? 7.271 -4.310 -23.222 1.00 95.12 95 LEU A N 1
ATOM 728 C CA . LEU A 1 95 ? 6.837 -3.196 -24.077 1.00 95.12 95 LEU A CA 1
ATOM 729 C C . LEU A 1 95 ? 7.993 -2.295 -24.557 1.00 95.12 95 LEU A C 1
ATOM 731 O O . LEU A 1 95 ? 7.749 -1.356 -25.312 1.00 95.12 95 LEU A O 1
ATOM 735 N N . GLY A 1 96 ? 9.236 -2.542 -24.127 1.00 92.94 96 GLY A N 1
ATOM 736 C CA . GLY A 1 96 ? 10.394 -1.740 -24.530 1.00 92.94 96 GLY A CA 1
ATOM 737 C C . GLY A 1 96 ? 10.388 -0.322 -23.951 1.00 92.94 96 GLY A C 1
ATOM 738 O O . GLY A 1 96 ? 10.830 0.619 -24.610 1.00 92.94 96 GLY A O 1
ATOM 739 N N . SER A 1 97 ? 9.863 -0.146 -22.733 1.00 92.75 97 SER A N 1
ATOM 740 C CA . SER A 1 97 ? 9.780 1.172 -22.087 1.00 92.75 97 SER A CA 1
ATOM 741 C C . SER A 1 97 ? 11.168 1.818 -21.919 1.00 92.75 97 SER A C 1
ATOM 743 O O . SER A 1 97 ? 12.152 1.103 -21.711 1.00 92.75 97 SER A O 1
ATOM 745 N N . PRO A 1 98 ? 11.279 3.163 -21.940 1.00 95.06 98 PRO A N 1
ATOM 746 C CA . PRO A 1 98 ? 12.561 3.850 -21.790 1.00 95.06 98 PRO A CA 1
ATOM 747 C C . PRO A 1 98 ? 13.313 3.427 -20.523 1.00 95.06 98 PRO A C 1
ATOM 749 O O . PRO A 1 98 ? 12.710 3.274 -19.459 1.00 95.06 98 PRO A O 1
ATOM 752 N N . VAL A 1 99 ? 14.645 3.331 -20.608 1.00 93.62 99 VAL A N 1
ATOM 753 C CA . VAL A 1 99 ? 15.515 2.913 -19.487 1.00 93.62 99 VAL A CA 1
ATOM 754 C C . VAL A 1 99 ? 15.259 3.734 -18.222 1.00 93.62 99 VAL A C 1
ATOM 756 O O . VAL A 1 99 ? 15.229 3.179 -17.126 1.00 93.62 99 VAL A O 1
ATOM 759 N N . LEU A 1 100 ? 15.002 5.038 -18.362 1.00 95.62 100 LEU A N 1
ATOM 760 C CA . LEU A 1 100 ? 14.670 5.904 -17.230 1.00 95.62 100 LEU A CA 1
ATOM 761 C C . LEU A 1 100 ? 13.390 5.452 -16.506 1.00 95.62 100 LEU A C 1
ATOM 763 O O . LEU A 1 100 ? 13.366 5.410 -15.279 1.00 95.62 100 LEU A O 1
ATOM 767 N N . VAL A 1 101 ? 12.346 5.071 -17.249 1.00 94.25 101 VAL A N 1
ATOM 768 C CA . VAL A 1 101 ? 11.082 4.577 -16.678 1.00 94.25 101 VAL A CA 1
ATOM 769 C C . VAL A 1 101 ? 11.314 3.256 -15.947 1.00 94.25 101 VAL A C 1
ATOM 771 O O . VAL A 1 101 ? 10.827 3.079 -14.828 1.00 94.25 101 VAL A O 1
ATOM 774 N N . LEU A 1 102 ? 12.098 2.347 -16.532 1.00 94.44 102 LEU A N 1
ATOM 775 C CA . LEU A 1 102 ? 12.449 1.067 -15.909 1.00 94.44 102 LEU A CA 1
ATOM 776 C C . LEU A 1 102 ? 13.265 1.250 -14.625 1.00 94.44 102 LEU A C 1
ATOM 778 O O . LEU A 1 102 ? 12.988 0.579 -13.631 1.00 94.44 102 LEU A O 1
ATOM 782 N N . ALA A 1 103 ? 14.226 2.177 -14.624 1.00 94.94 103 ALA A N 1
ATOM 783 C CA . ALA A 1 103 ? 15.071 2.468 -13.470 1.00 94.94 103 ALA A CA 1
ATOM 784 C C . ALA A 1 103 ? 14.272 3.102 -12.324 1.00 94.94 103 ALA A C 1
ATOM 786 O O . ALA A 1 103 ? 14.356 2.641 -11.186 1.00 94.94 103 ALA A O 1
ATOM 787 N N . VAL A 1 104 ? 13.456 4.119 -12.620 1.00 96.69 104 VAL A N 1
ATOM 788 C CA . VAL A 1 104 ? 12.637 4.808 -11.610 1.00 96.69 104 VAL A CA 1
ATOM 789 C C . VAL A 1 104 ? 11.586 3.868 -11.022 1.00 96.69 104 VAL A C 1
ATOM 791 O O . VAL A 1 104 ? 11.473 3.763 -9.801 1.00 96.69 104 VAL A O 1
ATOM 794 N N . SER A 1 105 ? 10.842 3.148 -11.869 1.00 94.38 105 SER A N 1
ATOM 795 C CA . SER A 1 105 ? 9.841 2.184 -11.395 1.00 94.38 105 SER A CA 1
ATOM 796 C C . SER A 1 105 ? 10.488 1.025 -10.635 1.00 94.38 105 SER A C 1
ATOM 798 O O . SER A 1 105 ? 10.003 0.664 -9.567 1.00 94.38 105 SER A O 1
ATOM 800 N N . GLY A 1 106 ? 11.615 0.491 -11.114 1.00 94.56 106 GLY A N 1
ATOM 801 C CA . GLY A 1 106 ? 12.364 -0.568 -10.439 1.00 94.56 106 GLY A CA 1
ATOM 802 C C . GLY A 1 106 ? 12.853 -0.146 -9.055 1.00 94.56 106 GLY A C 1
ATOM 803 O O . GLY A 1 106 ? 12.625 -0.861 -8.081 1.00 94.56 106 GLY A O 1
ATOM 804 N N . LEU A 1 107 ? 13.447 1.045 -8.933 1.00 96.25 107 LEU A N 1
ATOM 805 C CA . LEU A 1 107 ? 13.897 1.582 -7.646 1.00 96.25 107 LEU A CA 1
ATOM 806 C C . LEU A 1 107 ? 12.728 1.774 -6.672 1.00 96.25 107 LEU A C 1
ATOM 808 O O . LEU A 1 107 ? 12.828 1.412 -5.499 1.00 96.25 107 LEU A O 1
ATOM 812 N N . PHE A 1 108 ? 11.605 2.303 -7.160 1.00 95.69 108 PHE A N 1
ATOM 813 C CA . PHE A 1 108 ? 10.396 2.459 -6.359 1.00 95.69 108 PHE A CA 1
ATOM 814 C C . PHE A 1 108 ? 9.872 1.106 -5.856 1.00 95.69 108 PHE A C 1
ATOM 816 O O . PHE A 1 108 ? 9.629 0.943 -4.659 1.00 95.69 108 PHE A O 1
ATOM 823 N N . LEU A 1 109 ? 9.759 0.113 -6.744 1.00 94.38 109 LEU A N 1
ATOM 824 C CA . LEU A 1 109 ? 9.312 -1.238 -6.399 1.00 94.38 109 LEU A CA 1
ATOM 825 C C . LEU A 1 109 ? 10.243 -1.913 -5.387 1.00 94.38 109 LEU A C 1
ATOM 827 O O . LEU A 1 109 ? 9.759 -2.525 -4.436 1.00 94.38 109 LEU A O 1
ATOM 831 N N . LEU A 1 110 ? 11.561 -1.752 -5.533 1.00 94.56 110 LEU A N 1
ATOM 832 C CA . LEU A 1 110 ? 12.544 -2.245 -4.565 1.00 94.56 110 LEU A CA 1
ATOM 833 C C . LEU A 1 110 ? 12.380 -1.586 -3.193 1.00 94.56 110 LEU A C 1
ATOM 835 O O . LEU A 1 110 ? 12.444 -2.276 -2.178 1.00 94.56 110 LEU A O 1
ATOM 839 N N . GLY A 1 111 ? 12.116 -0.278 -3.146 1.00 95.75 111 GLY A N 1
ATOM 840 C CA . GLY A 1 111 ? 11.829 0.430 -1.898 1.00 95.75 111 GLY A CA 1
ATOM 841 C C . GLY A 1 111 ? 10.596 -0.129 -1.184 1.00 95.75 111 GLY A C 1
ATOM 842 O O . GLY A 1 111 ? 10.645 -0.420 0.015 1.00 95.75 111 GLY A O 1
ATOM 843 N N . VAL A 1 112 ? 9.505 -0.357 -1.923 1.00 93.44 112 VAL A N 1
ATOM 844 C CA . VAL A 1 112 ? 8.293 -0.971 -1.356 1.00 93.44 112 VAL A CA 1
ATOM 845 C C . VAL A 1 112 ? 8.567 -2.408 -0.917 1.00 93.44 112 VAL A C 1
ATOM 847 O O . VAL A 1 112 ? 8.148 -2.805 0.171 1.00 93.44 112 VAL A O 1
ATOM 850 N N . ALA A 1 113 ? 9.313 -3.180 -1.707 1.00 92.94 113 ALA A N 1
ATOM 851 C CA . ALA A 1 113 ? 9.664 -4.546 -1.356 1.00 92.94 113 ALA A CA 1
ATOM 852 C C . ALA A 1 113 ? 10.514 -4.618 -0.082 1.00 92.94 113 ALA A C 1
ATOM 854 O O . ALA A 1 113 ? 10.193 -5.390 0.822 1.00 92.94 113 ALA A O 1
ATOM 855 N N . GLY A 1 114 ? 11.530 -3.761 0.045 1.00 94.56 114 GLY A N 1
ATOM 856 C CA . GLY A 1 114 ? 12.349 -3.639 1.252 1.00 94.56 114 GLY A CA 1
ATOM 857 C C . GLY A 1 114 ? 11.512 -3.280 2.480 1.00 94.56 114 GLY A C 1
ATOM 858 O O . GLY A 1 114 ? 11.638 -3.912 3.531 1.00 94.56 114 GLY A O 1
ATOM 859 N N . TYR A 1 115 ? 10.570 -2.344 2.334 1.00 92.88 115 TYR A N 1
ATOM 860 C CA . TYR A 1 115 ? 9.619 -2.027 3.398 1.00 92.88 115 TYR A CA 1
ATOM 861 C C . TYR A 1 115 ? 8.760 -3.240 3.787 1.00 92.88 115 TYR A C 1
ATOM 863 O O . TYR A 1 115 ? 8.646 -3.558 4.972 1.00 92.88 115 TYR A O 1
ATOM 871 N N . MET A 1 116 ? 8.188 -3.958 2.817 1.00 91.31 116 MET A N 1
ATOM 872 C CA . MET A 1 116 ? 7.358 -5.142 3.076 1.00 91.31 116 MET A CA 1
ATOM 873 C C . MET A 1 116 ? 8.147 -6.291 3.719 1.00 91.31 116 MET A C 1
ATOM 875 O O . MET A 1 116 ? 7.585 -7.038 4.525 1.00 91.31 116 MET A O 1
ATOM 879 N N . LEU A 1 117 ? 9.437 -6.427 3.404 1.00 90.56 117 LEU A N 1
ATOM 880 C CA . LEU A 1 117 ? 10.338 -7.408 4.016 1.00 90.56 117 LEU A CA 1
ATOM 881 C C . LEU A 1 117 ? 10.710 -7.040 5.457 1.00 90.56 117 LEU A C 1
ATOM 883 O O . LEU A 1 117 ? 10.796 -7.932 6.294 1.00 90.56 117 LEU A O 1
ATOM 887 N N . SER A 1 118 ? 10.839 -5.748 5.778 1.00 91.94 118 SER A N 1
ATOM 888 C CA . SER A 1 118 ? 11.103 -5.285 7.152 1.00 91.94 118 SER A CA 1
ATOM 889 C C . SER A 1 118 ? 9.957 -5.562 8.138 1.00 91.94 118 SER A C 1
ATOM 891 O O . SER A 1 118 ? 10.139 -5.481 9.353 1.00 91.94 118 SER A O 1
ATOM 893 N N . ARG A 1 119 ? 8.753 -5.865 7.632 1.00 88.94 119 ARG A N 1
ATOM 894 C CA . ARG A 1 119 ? 7.565 -6.133 8.451 1.00 88.94 119 ARG A CA 1
ATOM 895 C C . ARG A 1 119 ? 7.421 -7.627 8.752 1.00 88.94 119 ARG A C 1
ATOM 897 O O . ARG A 1 119 ? 7.613 -8.431 7.839 1.00 88.94 119 ARG A O 1
ATOM 904 N N . PRO A 1 120 ? 7.000 -8.027 9.965 1.00 85.69 120 PRO A N 1
ATOM 905 C CA . PRO A 1 120 ? 6.718 -9.428 10.271 1.00 85.69 120 PRO A CA 1
ATOM 906 C C . PRO A 1 120 ? 5.634 -10.003 9.349 1.00 85.69 120 PRO A C 1
ATOM 908 O O . PRO A 1 120 ? 4.818 -9.265 8.789 1.00 85.69 120 PRO A O 1
ATOM 911 N N . SER A 1 121 ? 5.627 -11.321 9.167 1.00 86.75 121 SER A N 1
ATOM 912 C CA . SER A 1 121 ? 4.588 -12.020 8.402 1.00 86.75 121 SER A CA 1
ATOM 913 C C . SER A 1 121 ? 3.871 -13.012 9.305 1.00 86.75 121 SER A C 1
ATOM 915 O O . SER A 1 121 ? 4.540 -13.694 10.082 1.00 86.75 121 SER A O 1
ATOM 917 N N . TYR A 1 122 ? 2.559 -13.154 9.132 1.00 84.19 122 TYR A N 1
ATOM 918 C CA . TYR A 1 122 ? 1.774 -14.240 9.718 1.00 84.19 122 TYR A CA 1
ATOM 919 C C . TYR A 1 122 ? 1.123 -15.084 8.615 1.00 84.19 122 TYR A C 1
ATOM 921 O O . TYR A 1 122 ? 0.873 -14.536 7.505 1.00 84.19 122 TYR A O 1
#